Protein AF-A0A920FXU1-F1 (afdb_monomer_lite)

Radius of gyration: 14.02 Å; chains: 1; bounding box: 28×27×41 Å

Foldseek 3Di:
DDPPFFADLDDLVLLQVQQLPQDLVAAEELQRSQCVSQVVVVTRGYDSVNSLVSLLVLVVVQVVVCVVVVNPDGPRLSLSYDDDCVDPSNVVDPPNVVVSVSSNPD

pLDDT: mean 93.12, std 5.48, range [59.88, 97.81]

Structure (mmCIF, N/CA/C/O backbone):
data_AF-A0A920FXU1-F1
#
_entry.id   AF-A0A920FXU1-F1
#
loop_
_atom_site.group_PDB
_atom_site.id
_atom_site.type_symbol
_atom_site.label_atom_id
_atom_site.label_alt_id
_atom_site.label_comp_id
_atom_site.label_asym_id
_atom_site.label_entity_id
_atom_site.label_seq_id
_atom_site.pdbx_PDB_ins_code
_atom_site.Cartn_x
_atom_site.Cartn_y
_atom_site.Cartn_z
_atom_site.occupancy
_atom_site.B_iso_or_equiv
_atom_site.auth_seq_id
_atom_site.auth_comp_id
_atom_site.auth_asym_id
_atom_site.auth_atom_id
_atom_site.pdbx_PDB_model_num
ATOM 1 N N . MET A 1 1 ? -6.616 10.861 15.562 1.00 69.56 1 MET A N 1
ATOM 2 C CA . MET A 1 1 ? -6.598 9.633 16.378 1.00 69.56 1 MET A CA 1
ATOM 3 C C . MET A 1 1 ? -6.956 10.073 17.769 1.00 69.56 1 MET A C 1
ATOM 5 O O . MET A 1 1 ? -6.366 11.047 18.233 1.00 69.56 1 MET A O 1
ATOM 9 N N . LYS A 1 2 ? -7.992 9.481 18.349 1.00 79.75 2 LYS A N 1
ATOM 10 C CA . LYS A 1 2 ? -8.463 9.844 19.686 1.00 79.75 2 LYS A CA 1
ATOM 11 C C . LYS A 1 2 ? -7.772 8.961 20.721 1.00 79.75 2 LYS A C 1
ATOM 13 O O . LYS A 1 2 ? -7.424 7.813 20.450 1.00 79.75 2 LYS A O 1
ATOM 18 N N . LYS A 1 3 ? -7.549 9.514 21.912 1.00 82.12 3 LYS A N 1
ATOM 19 C CA . LYS A 1 3 ? -7.042 8.750 23.054 1.00 82.12 3 LYS A CA 1
ATOM 20 C C . LYS A 1 3 ? -8.024 7.606 23.351 1.00 82.12 3 LYS A C 1
ATOM 22 O O . LYS A 1 3 ? -9.223 7.852 23.405 1.00 82.12 3 LYS A O 1
ATOM 27 N N . GLY A 1 4 ? -7.509 6.388 23.520 1.00 86.50 4 GLY A N 1
ATOM 28 C CA . GLY A 1 4 ? -8.313 5.187 23.783 1.00 86.50 4 GLY A CA 1
ATOM 29 C C . GLY A 1 4 ? -8.695 4.356 22.551 1.00 86.50 4 GLY A C 1
ATOM 30 O O . GLY A 1 4 ? -9.229 3.269 22.728 1.00 86.50 4 GLY A O 1
ATOM 31 N N . GLU A 1 5 ? -8.396 4.810 21.326 1.00 90.56 5 GLU A N 1
ATOM 32 C CA . GLU A 1 5 ? -8.620 4.008 20.110 1.00 90.56 5 GLU A CA 1
ATOM 33 C C . GLU A 1 5 ? -7.697 2.776 20.069 1.00 90.56 5 GLU A C 1
ATOM 35 O O . GLU A 1 5 ? -6.471 2.893 20.201 1.00 90.56 5 GLU A O 1
ATOM 40 N N . LEU A 1 6 ? -8.271 1.600 19.805 1.00 91.75 6 LEU A N 1
ATOM 41 C CA . LEU A 1 6 ? -7.517 0.380 19.547 1.00 91.75 6 LEU A CA 1
ATOM 42 C C . LEU A 1 6 ? -6.840 0.479 18.176 1.00 91.75 6 LEU A C 1
ATOM 44 O O . LEU A 1 6 ? -7.489 0.588 17.129 1.00 91.75 6 LEU A O 1
ATOM 48 N N . MET A 1 7 ? -5.511 0.400 18.178 1.00 93.75 7 MET A N 1
ATOM 49 C CA . MET A 1 7 ? -4.704 0.451 16.964 1.00 93.75 7 MET A CA 1
ATOM 50 C C . MET A 1 7 ? -4.245 -0.930 16.515 1.00 93.75 7 MET A C 1
ATOM 52 O O . MET A 1 7 ? -3.540 -1.641 17.226 1.00 93.75 7 MET A O 1
ATOM 56 N N . LEU A 1 8 ? -4.529 -1.248 15.258 1.00 94.94 8 LEU A N 1
ATOM 57 C CA . LEU A 1 8 ? -3.942 -2.380 14.565 1.00 94.94 8 LEU A CA 1
ATOM 58 C C . LEU A 1 8 ? -2.558 -2.019 14.003 1.00 94.94 8 LEU A C 1
ATOM 60 O O . LEU A 1 8 ? -2.408 -1.111 13.178 1.00 94.94 8 LEU A O 1
ATOM 64 N N . ILE A 1 9 ? -1.549 -2.812 14.350 1.00 95.06 9 ILE A N 1
ATOM 65 C CA . ILE A 1 9 ? -0.301 -2.885 13.586 1.00 95.06 9 ILE A CA 1
ATOM 66 C C . ILE A 1 9 ? -0.473 -3.965 12.517 1.00 95.06 9 ILE A C 1
ATOM 68 O O . ILE A 1 9 ? -0.317 -5.153 12.781 1.00 95.06 9 ILE A O 1
ATOM 72 N N . SER A 1 10 ? -0.875 -3.570 11.306 1.00 93.12 10 SER A N 1
ATOM 73 C CA . SER A 1 10 ? -1.063 -4.526 10.207 1.00 93.12 10 SER A CA 1
ATOM 74 C C . SER A 1 10 ? 0.269 -5.118 9.764 1.00 93.12 10 SER A C 1
ATOM 76 O O . SER A 1 10 ? 1.264 -4.402 9.689 1.00 93.12 10 SER A O 1
ATOM 78 N N . THR A 1 11 ? 0.283 -6.400 9.401 1.00 93.50 11 THR A N 1
ATOM 79 C CA . THR A 1 11 ? 1.492 -7.025 8.850 1.00 93.50 11 THR A CA 1
ATOM 80 C C . THR A 1 11 ? 1.749 -6.554 7.411 1.00 93.50 11 THR A C 1
ATOM 82 O O . THR A 1 11 ? 0.796 -6.212 6.698 1.00 93.50 11 THR A O 1
ATOM 85 N N . PRO A 1 12 ? 3.002 -6.604 6.914 1.00 94.12 12 PRO A N 1
ATOM 86 C CA . PRO A 1 12 ? 3.280 -6.375 5.495 1.00 94.12 12 PRO A CA 1
ATOM 87 C C . PRO A 1 12 ? 2.446 -7.286 4.581 1.00 94.12 12 PRO A C 1
ATOM 89 O O . PRO A 1 12 ? 1.912 -6.837 3.567 1.00 94.12 12 PRO A O 1
ATOM 92 N N . LYS A 1 13 ? 2.257 -8.555 4.978 1.00 95.06 13 LYS A N 1
ATOM 93 C CA . LYS A 1 13 ? 1.450 -9.537 4.236 1.00 95.06 13 LYS A CA 1
ATOM 94 C C . LYS A 1 13 ? -0.015 -9.107 4.110 1.00 95.06 13 LYS A C 1
ATOM 96 O O . LYS A 1 13 ? -0.586 -9.239 3.028 1.00 95.06 13 LYS A O 1
ATOM 101 N N . ASP A 1 14 ? -0.618 -8.566 5.170 1.00 95.00 14 ASP A N 1
ATOM 102 C CA . ASP A 1 14 ? -2.005 -8.079 5.131 1.00 95.00 14 ASP A CA 1
ATOM 103 C C . ASP A 1 14 ? -2.166 -6.890 4.174 1.00 95.00 14 ASP A C 1
ATOM 105 O O . ASP A 1 14 ? -3.136 -6.836 3.412 1.00 95.00 14 ASP A O 1
ATOM 109 N N . ILE A 1 15 ? -1.200 -5.966 4.179 1.00 96.00 15 ILE A N 1
ATOM 110 C CA . ILE A 1 15 ? -1.179 -4.794 3.292 1.00 96.00 15 ILE A CA 1
ATOM 111 C C . ILE A 1 15 ? -1.065 -5.243 1.830 1.00 96.00 15 ILE A C 1
ATOM 113 O O . ILE A 1 15 ? -1.874 -4.836 0.992 1.00 96.00 15 ILE A O 1
ATOM 117 N N . ILE A 1 16 ? -0.119 -6.141 1.535 1.00 96.38 16 ILE A N 1
ATOM 118 C CA . ILE A 1 16 ? 0.081 -6.693 0.189 1.00 96.38 16 ILE A CA 1
ATOM 119 C C . ILE A 1 16 ? -1.182 -7.412 -0.289 1.00 96.38 16 ILE A C 1
ATOM 121 O O . ILE A 1 16 ? -1.669 -7.145 -1.389 1.00 96.38 16 ILE A O 1
ATOM 125 N N . LYS A 1 17 ? -1.754 -8.288 0.546 1.00 96.56 17 LYS A N 1
ATOM 126 C CA . LYS A 1 17 ? -2.979 -9.035 0.226 1.00 96.56 17 LYS A CA 1
ATOM 127 C C . LYS A 1 17 ? -4.166 -8.107 -0.017 1.00 96.56 17 LYS A C 1
ATOM 129 O O . LYS A 1 17 ? -4.999 -8.410 -0.867 1.00 96.56 17 LYS A O 1
ATOM 134 N N . PHE A 1 18 ? -4.268 -7.002 0.721 1.00 96.00 18 PHE A N 1
ATOM 135 C CA . PHE A 1 18 ? -5.312 -6.009 0.499 1.00 96.00 18 PHE A CA 1
ATOM 136 C C . PHE A 1 18 ? -5.169 -5.356 -0.879 1.00 96.00 18 PHE A C 1
ATOM 138 O O . PHE A 1 18 ? -6.118 -5.380 -1.657 1.00 96.00 18 PHE A O 1
ATOM 145 N N . ILE A 1 19 ? -3.989 -4.820 -1.193 1.00 95.81 19 ILE A N 1
ATOM 146 C CA . ILE A 1 19 ? -3.754 -4.047 -2.421 1.00 95.81 19 ILE A CA 1
ATOM 147 C C . ILE A 1 19 ? -3.791 -4.943 -3.666 1.00 95.81 19 ILE A C 1
ATOM 149 O O . ILE A 1 19 ? -4.370 -4.546 -4.673 1.00 95.81 19 ILE A O 1
ATOM 153 N N . LYS A 1 20 ? -3.285 -6.184 -3.592 1.00 95.38 20 LYS A N 1
ATOM 154 C CA . LYS A 1 20 ? -3.422 -7.175 -4.680 1.00 95.38 20 LYS A CA 1
ATOM 155 C C . LYS A 1 20 ? -4.884 -7.482 -5.026 1.00 95.38 20 LYS A C 1
ATOM 157 O O . LYS A 1 20 ? -5.184 -7.787 -6.173 1.00 95.38 20 LYS A O 1
ATOM 162 N N . LYS A 1 21 ? -5.793 -7.389 -4.049 1.00 94.81 21 LYS A N 1
ATOM 163 C CA . LYS A 1 21 ? -7.240 -7.583 -4.245 1.00 94.81 21 LYS A CA 1
ATOM 164 C C . LYS A 1 21 ? -7.968 -6.327 -4.730 1.00 94.81 21 LYS A C 1
ATOM 166 O O . LYS A 1 21 ? -9.164 -6.405 -4.998 1.00 94.81 21 LYS A O 1
ATOM 171 N N . THR A 1 22 ? -7.302 -5.176 -4.803 1.00 92.19 22 THR A N 1
ATOM 172 C CA . THR A 1 22 ? -7.905 -3.950 -5.334 1.00 92.19 22 THR A CA 1
ATOM 173 C C . THR A 1 22 ? -8.142 -4.120 -6.838 1.00 92.19 22 THR A C 1
ATOM 175 O O . THR A 1 22 ? -7.177 -4.422 -7.540 1.00 92.19 22 THR A O 1
ATOM 178 N N . PRO A 1 23 ? -9.375 -3.935 -7.348 1.00 89.62 23 PRO A N 1
ATOM 179 C CA . PRO A 1 23 ? -9.653 -3.972 -8.786 1.00 89.62 23 PRO A CA 1
ATOM 180 C C . PRO A 1 23 ? -8.876 -2.895 -9.551 1.00 89.62 23 PRO A C 1
ATOM 182 O O . PRO A 1 23 ? -8.613 -1.831 -8.996 1.00 89.62 23 PRO A O 1
ATOM 185 N N . SER A 1 24 ? -8.562 -3.130 -10.828 1.00 86.50 24 SER A N 1
ATOM 186 C CA . SER A 1 24 ? -7.877 -2.145 -11.690 1.00 86.50 24 SER A CA 1
ATOM 187 C C . SER A 1 24 ? -8.675 -0.848 -11.872 1.00 86.50 24 SER A C 1
ATOM 189 O O . SER A 1 24 ? -8.094 0.222 -12.006 1.00 86.50 24 SER A O 1
ATOM 191 N N . THR A 1 25 ? -10.005 -0.915 -11.784 1.00 86.94 25 THR A N 1
ATOM 192 C CA . THR A 1 25 ? -10.913 0.239 -11.901 1.00 86.94 25 THR A CA 1
ATOM 193 C C . THR A 1 25 ? -10.937 1.145 -10.669 1.00 86.94 25 THR A C 1
ATOM 195 O O . THR A 1 25 ? -11.634 2.159 -10.665 1.00 86.94 25 THR A O 1
ATOM 198 N N . LYS A 1 26 ? -10.220 0.789 -9.594 1.00 88.62 26 LYS A N 1
ATOM 199 C CA . LYS A 1 26 ? -10.284 1.505 -8.320 1.00 88.62 26 LYS A CA 1
ATOM 200 C C . LYS A 1 26 ? -8.900 1.794 -7.765 1.00 88.62 26 LYS A C 1
ATOM 202 O O . LYS A 1 26 ? -8.064 0.905 -7.645 1.00 88.62 26 LYS A O 1
ATOM 207 N N . LYS A 1 27 ? -8.709 3.026 -7.299 1.00 92.00 27 LYS A N 1
ATOM 208 C CA . LYS A 1 27 ? -7.595 3.392 -6.426 1.00 92.00 27 LYS A CA 1
ATOM 209 C C . LYS A 1 27 ? -8.111 3.584 -5.006 1.00 92.00 27 LYS A C 1
ATOM 211 O O . LYS A 1 27 ? -9.249 4.002 -4.793 1.00 92.00 27 LYS A O 1
ATOM 216 N N . TYR A 1 28 ? -7.298 3.203 -4.029 1.00 93.31 28 TYR A N 1
ATOM 217 C CA . TYR A 1 28 ? -7.575 3.502 -2.629 1.00 93.31 28 TYR A CA 1
ATOM 218 C C . TYR A 1 28 ? -6.570 4.515 -2.119 1.00 93.31 28 TYR A C 1
ATOM 220 O O . TYR A 1 28 ? -5.363 4.328 -2.276 1.00 93.31 28 TYR A O 1
ATOM 228 N N . ASN A 1 29 ? -7.055 5.543 -1.433 1.00 92.06 29 ASN A N 1
ATOM 229 C CA . ASN A 1 29 ? -6.160 6.414 -0.697 1.00 92.06 29 ASN A CA 1
ATOM 230 C C . ASN A 1 29 ? -5.604 5.707 0.547 1.00 92.06 29 ASN A C 1
ATOM 232 O O . ASN A 1 29 ? -6.138 4.719 1.063 1.00 92.06 29 ASN A O 1
ATOM 236 N N . PHE A 1 30 ? -4.505 6.256 1.048 1.00 90.88 30 PHE A N 1
ATOM 237 C CA . PHE A 1 30 ? -3.787 5.746 2.209 1.00 90.88 30 PHE A CA 1
ATOM 238 C C . PHE A 1 30 ? -4.677 5.571 3.458 1.00 90.88 30 PHE A C 1
ATOM 240 O O . PHE A 1 30 ? -4.475 4.636 4.233 1.00 90.88 30 PHE A O 1
ATOM 247 N N . LYS A 1 31 ? -5.669 6.448 3.674 1.00 91.81 31 LYS A N 1
ATOM 248 C CA . LYS A 1 31 ? -6.573 6.408 4.838 1.00 91.81 31 LYS A CA 1
ATOM 249 C C . LYS A 1 31 ? -7.589 5.271 4.714 1.00 91.81 31 LYS A C 1
ATOM 251 O O . LYS A 1 31 ? -7.811 4.5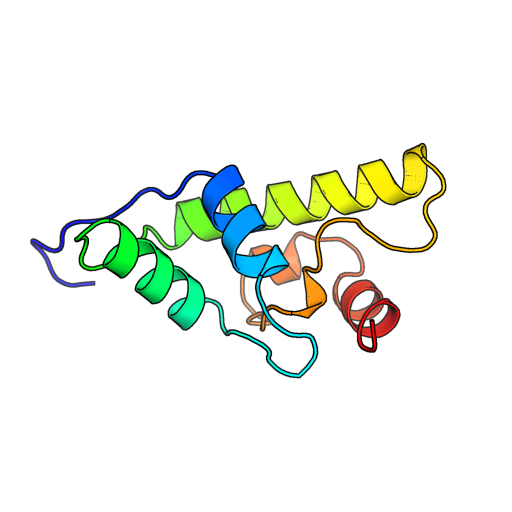53 5.688 1.00 91.81 31 LYS A O 1
ATOM 256 N N . ASP A 1 32 ? -8.144 5.056 3.528 1.00 94.06 32 ASP A N 1
ATOM 257 C CA . ASP A 1 32 ? -9.162 4.033 3.288 1.00 94.06 32 ASP A CA 1
ATOM 258 C C . ASP A 1 32 ? -8.614 2.625 3.499 1.00 94.06 32 ASP A C 1
ATOM 260 O O . ASP A 1 32 ? -9.270 1.787 4.121 1.00 94.06 32 ASP A O 1
ATOM 264 N N . ILE A 1 33 ? -7.394 2.363 3.020 1.00 95.44 33 ILE A N 1
ATOM 265 C CA . ILE A 1 33 ? -6.733 1.062 3.207 1.00 95.44 33 ILE A CA 1
ATOM 266 C C . ILE A 1 33 ? -6.568 0.782 4.700 1.00 95.44 33 ILE A C 1
ATOM 268 O O . ILE A 1 33 ? -6.921 -0.295 5.182 1.00 95.44 33 ILE A O 1
ATOM 272 N N . ARG A 1 34 ? -6.073 1.775 5.442 1.00 94.94 34 ARG A N 1
ATOM 273 C CA . ARG A 1 34 ? -5.853 1.692 6.886 1.00 94.94 34 ARG A CA 1
ATOM 274 C C . ARG A 1 34 ? -7.141 1.386 7.645 1.00 94.94 34 ARG A C 1
ATOM 276 O O . ARG A 1 34 ? -7.181 0.417 8.399 1.00 94.94 34 ARG A O 1
ATOM 283 N N . LEU A 1 35 ? -8.211 2.135 7.388 1.00 95.19 35 LEU A N 1
ATOM 284 C CA . LEU A 1 35 ? -9.507 1.910 8.037 1.00 95.19 35 LEU A CA 1
ATOM 285 C C . LEU A 1 35 ? -10.095 0.536 7.687 1.00 95.19 35 LEU A C 1
ATOM 287 O O . LEU A 1 35 ? -10.618 -0.162 8.555 1.00 95.19 35 LEU A O 1
ATOM 291 N N . LYS A 1 36 ? -9.965 0.093 6.431 1.00 95.69 36 LYS A N 1
ATOM 292 C CA . LYS A 1 36 ? -10.443 -1.233 6.012 1.00 95.69 36 LYS A CA 1
ATOM 293 C C . LYS A 1 36 ? -9.654 -2.377 6.649 1.00 95.69 36 LYS A C 1
ATOM 295 O O . LYS A 1 36 ? -10.249 -3.406 6.969 1.00 95.69 36 LYS A O 1
ATOM 300 N N . LEU A 1 37 ? -8.341 -2.225 6.827 1.00 96.00 37 LEU A N 1
ATOM 301 C CA . LEU A 1 37 ? -7.512 -3.198 7.542 1.00 96.00 37 LEU A CA 1
ATOM 302 C C . LEU A 1 37 ? -7.888 -3.264 9.028 1.00 96.00 37 LEU A C 1
ATOM 304 O O . LEU A 1 37 ? -8.063 -4.365 9.547 1.00 96.00 37 LEU A O 1
ATOM 308 N N . ALA A 1 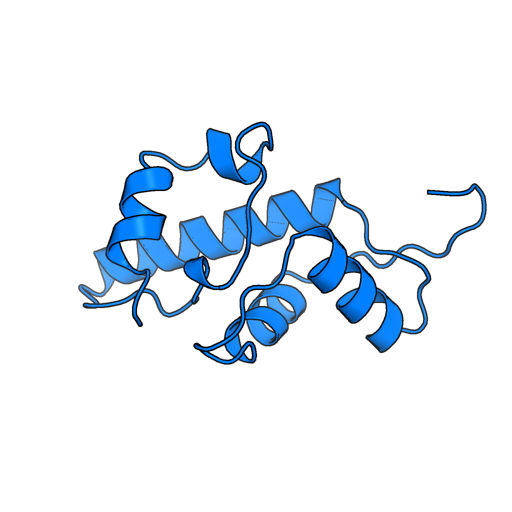38 ? -8.086 -2.112 9.677 1.00 95.88 38 ALA A N 1
ATOM 309 C CA . ALA A 1 38 ? -8.514 -2.034 11.075 1.00 95.88 38 ALA A CA 1
ATOM 310 C C . ALA A 1 38 ? -9.876 -2.713 11.296 1.00 95.88 38 ALA A C 1
ATOM 312 O O . ALA A 1 38 ? -9.993 -3.619 12.125 1.00 95.88 38 ALA A O 1
ATOM 313 N N . LYS A 1 39 ? -10.870 -2.388 10.455 1.00 94.88 39 LYS A N 1
ATOM 314 C CA . LYS A 1 39 ? -12.222 -2.966 10.525 1.00 94.88 39 LYS A CA 1
ATOM 315 C C . LYS A 1 39 ? -12.213 -4.495 10.430 1.00 94.88 39 LYS A C 1
ATOM 317 O O . LYS A 1 39 ? -12.939 -5.160 11.161 1.00 94.88 39 LYS A O 1
ATOM 322 N N . LYS A 1 40 ? -11.356 -5.076 9.579 1.00 93.69 40 LYS A N 1
ATOM 323 C CA . LYS A 1 40 ? -11.207 -6.542 9.447 1.00 93.69 40 LYS A CA 1
ATOM 324 C C . LYS A 1 40 ? -10.682 -7.229 10.711 1.00 93.69 40 LYS A C 1
ATOM 326 O O . LYS A 1 40 ? -10.828 -8.441 10.833 1.00 93.69 40 LYS A O 1
ATOM 331 N N . ARG A 1 41 ? -10.048 -6.486 11.621 1.00 93.25 41 ARG A N 1
ATOM 332 C CA . ARG A 1 41 ? -9.471 -6.995 12.873 1.00 93.25 41 ARG A CA 1
ATOM 333 C C . ARG A 1 41 ? -10.157 -6.427 14.117 1.00 93.25 41 ARG A C 1
ATOM 335 O O . ARG A 1 41 ? -9.598 -6.547 15.197 1.00 93.25 41 ARG A O 1
ATOM 342 N N . LYS A 1 42 ? -11.354 -5.840 13.969 1.00 94.12 42 LYS A N 1
ATOM 343 C CA . LYS A 1 42 ? -12.118 -5.215 15.064 1.00 94.12 42 LYS A CA 1
ATOM 344 C C . LYS A 1 42 ? -11.314 -4.140 15.822 1.00 94.12 42 LYS A C 1
ATOM 346 O O . LYS A 1 42 ? -11.431 -4.023 17.033 1.00 94.12 42 LYS A O 1
ATOM 351 N N . ALA A 1 43 ? -10.491 -3.381 15.098 1.00 94.81 43 ALA A N 1
ATOM 352 C CA . ALA A 1 43 ? -9.754 -2.229 15.613 1.00 94.81 43 ALA A CA 1
ATOM 353 C C . ALA A 1 43 ? -10.309 -0.926 15.020 1.00 94.81 43 ALA A C 1
ATOM 355 O O . ALA A 1 43 ? -10.888 -0.937 13.929 1.00 94.81 43 ALA A O 1
ATOM 356 N N . ASP A 1 44 ? -10.074 0.195 15.699 1.00 92.81 44 ASP A N 1
ATOM 357 C CA . ASP A 1 44 ? -10.569 1.513 15.286 1.00 92.81 44 ASP A CA 1
ATOM 358 C C . ASP A 1 44 ? -9.720 2.119 14.165 1.00 92.81 44 ASP A C 1
ATOM 360 O O . ASP A 1 44 ? -10.221 2.780 13.251 1.00 92.81 44 ASP A O 1
ATOM 364 N N . ASN A 1 45 ? -8.405 1.888 14.210 1.00 93.12 45 ASN A N 1
ATOM 365 C CA . ASN A 1 45 ? -7.472 2.427 13.225 1.00 93.12 45 ASN A CA 1
ATOM 366 C C . ASN A 1 45 ? -6.248 1.528 13.042 1.00 93.12 45 ASN A C 1
ATOM 368 O O . ASN A 1 45 ? -6.036 0.580 13.792 1.00 93.12 45 ASN A O 1
ATOM 372 N N . THR A 1 46 ? -5.406 1.842 12.061 1.00 94.19 46 THR A N 1
ATOM 373 C CA . THR A 1 46 ? -4.035 1.325 12.006 1.00 94.19 46 THR A CA 1
ATOM 374 C C . THR A 1 46 ? -3.025 2.413 12.337 1.00 94.19 46 THR A C 1
ATOM 376 O O . THR A 1 46 ? -3.276 3.601 12.096 1.00 94.19 46 THR A O 1
ATOM 379 N N . CYS A 1 47 ? -1.843 2.016 12.816 1.00 92.94 47 CYS A N 1
ATOM 380 C CA . CYS A 1 47 ? -0.730 2.949 12.986 1.00 92.94 47 CYS A CA 1
ATOM 381 C C . CYS A 1 47 ? -0.296 3.534 11.620 1.00 92.94 47 CYS A C 1
ATOM 383 O O . CYS A 1 47 ? 0.157 2.778 10.752 1.00 92.94 47 CYS A O 1
ATOM 385 N N . PRO A 1 48 ? -0.393 4.865 11.406 1.00 92.19 48 PRO A N 1
ATOM 386 C CA . PRO A 1 48 ? -0.017 5.507 10.141 1.00 92.19 48 PRO A CA 1
ATOM 387 C C . PRO A 1 48 ? 1.450 5.286 9.785 1.00 92.19 48 PRO A C 1
ATOM 389 O O . PRO A 1 48 ? 1.784 5.079 8.618 1.00 92.19 48 PRO A O 1
ATOM 392 N N . VAL A 1 49 ? 2.313 5.350 10.801 1.00 93.31 49 VAL A N 1
ATOM 393 C CA . VAL A 1 49 ? 3.765 5.276 10.647 1.00 93.31 49 VAL A CA 1
ATOM 394 C C . VAL A 1 49 ? 4.158 3.880 10.182 1.00 93.31 49 VAL A C 1
ATOM 396 O O . VAL A 1 49 ? 4.770 3.736 9.124 1.00 93.31 49 VAL A O 1
ATOM 399 N N . THR A 1 50 ? 3.735 2.848 10.913 1.00 94.44 50 THR A N 1
ATOM 400 C CA . THR A 1 50 ? 4.081 1.460 10.594 1.00 94.44 50 THR A CA 1
ATOM 401 C C . THR A 1 50 ? 3.482 1.015 9.263 1.00 94.44 50 THR A C 1
ATOM 403 O O . THR A 1 50 ? 4.173 0.388 8.463 1.00 94.44 50 THR A O 1
ATOM 406 N N . PHE A 1 51 ? 2.239 1.411 8.964 1.00 95.50 51 PHE A N 1
ATOM 407 C CA . PHE A 1 51 ? 1.638 1.146 7.656 1.00 95.50 51 PHE A CA 1
ATOM 408 C C . PHE A 1 51 ? 2.455 1.780 6.516 1.00 95.50 51 PHE A C 1
ATOM 410 O O . PHE A 1 51 ? 2.711 1.119 5.513 1.00 95.50 51 PHE A O 1
ATOM 417 N N . GLY A 1 52 ? 2.921 3.025 6.675 1.00 95.56 52 GLY A N 1
ATOM 418 C CA . GLY A 1 52 ? 3.775 3.686 5.684 1.00 95.56 52 GLY A CA 1
ATOM 419 C C . GLY A 1 52 ? 5.127 2.994 5.487 1.00 95.56 52 GLY A C 1
ATOM 420 O O . GLY A 1 52 ? 5.563 2.827 4.348 1.00 95.56 52 GLY A O 1
ATOM 421 N N . ILE A 1 53 ? 5.769 2.555 6.575 1.00 95.81 53 ILE A N 1
ATOM 422 C CA . ILE A 1 53 ? 7.032 1.800 6.526 1.00 95.81 53 ILE A CA 1
ATOM 423 C C . ILE A 1 53 ? 6.838 0.492 5.753 1.00 95.81 53 ILE A C 1
ATOM 425 O O . ILE A 1 53 ? 7.570 0.225 4.803 1.00 95.81 53 ILE A O 1
ATOM 429 N N . PHE A 1 54 ? 5.825 -0.296 6.113 1.00 96.81 54 PHE A N 1
ATOM 430 C CA . PHE A 1 54 ? 5.569 -1.587 5.475 1.00 96.81 54 PHE A CA 1
ATOM 431 C C . PHE A 1 54 ? 5.105 -1.456 4.027 1.00 96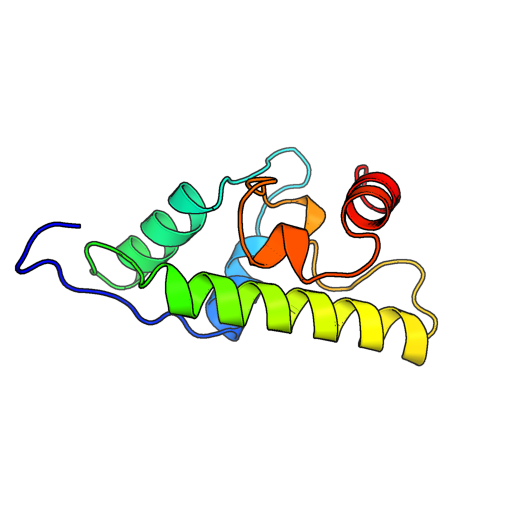.81 54 PHE A C 1
ATOM 433 O O . PHE A 1 54 ? 5.512 -2.260 3.191 1.00 96.81 54 PHE A O 1
ATOM 440 N N . LEU A 1 55 ? 4.316 -0.428 3.704 1.00 96.75 55 LEU A N 1
ATOM 441 C CA . LEU A 1 55 ? 3.942 -0.144 2.323 1.00 96.75 55 LEU A CA 1
ATOM 442 C C . LEU A 1 55 ? 5.179 0.169 1.481 1.00 96.75 55 LEU A C 1
ATOM 444 O O . LEU A 1 55 ? 5.333 -0.404 0.409 1.00 96.75 55 LEU A O 1
ATOM 448 N N . ARG A 1 56 ? 6.082 1.027 1.970 1.00 96.38 56 ARG A N 1
ATOM 449 C CA . ARG A 1 56 ? 7.334 1.326 1.264 1.00 96.38 56 ARG A CA 1
ATOM 450 C C . ARG A 1 56 ? 8.178 0.068 1.058 1.00 96.38 56 ARG A C 1
ATOM 452 O O . ARG A 1 56 ? 8.610 -0.168 -0.062 1.00 96.38 56 ARG A O 1
ATOM 459 N N . LEU A 1 57 ? 8.364 -0.747 2.100 1.00 96.12 57 LEU A N 1
ATOM 460 C CA . LEU A 1 57 ? 9.126 -1.997 1.995 1.00 96.12 57 LEU A CA 1
ATOM 461 C C . LEU A 1 57 ? 8.534 -2.949 0.949 1.00 96.12 57 LEU A C 1
ATOM 463 O O . LEU A 1 57 ? 9.281 -3.544 0.180 1.00 96.12 57 LEU A O 1
ATOM 467 N N . ALA A 1 58 ? 7.205 -3.059 0.875 1.00 96.75 58 ALA A N 1
ATOM 468 C CA . ALA A 1 58 ? 6.542 -3.873 -0.141 1.00 96.75 58 ALA A CA 1
ATOM 469 C C . ALA A 1 58 ? 6.788 -3.349 -1.569 1.00 96.75 58 ALA A C 1
ATOM 471 O O . ALA A 1 58 ? 6.972 -4.147 -2.489 1.00 96.75 58 ALA A O 1
ATOM 472 N N . ILE A 1 59 ? 6.818 -2.024 -1.756 1.00 97.00 59 ILE A N 1
ATOM 473 C CA . ILE A 1 59 ? 7.133 -1.404 -3.053 1.00 97.00 59 ILE A CA 1
ATOM 474 C C . ILE A 1 59 ? 8.591 -1.666 -3.425 1.00 97.00 59 ILE A C 1
ATOM 476 O O . ILE A 1 59 ? 8.854 -2.178 -4.510 1.00 97.00 59 ILE A O 1
ATOM 480 N N . ASP A 1 60 ? 9.523 -1.354 -2.522 1.00 96.12 60 ASP A N 1
ATOM 481 C CA . ASP A 1 60 ? 10.960 -1.505 -2.762 1.00 96.12 60 ASP A CA 1
ATOM 482 C C . ASP A 1 60 ? 11.303 -2.966 -3.089 1.00 96.12 60 ASP A C 1
ATOM 484 O O . ASP A 1 60 ? 11.979 -3.233 -4.083 1.00 96.12 60 ASP A O 1
ATOM 488 N N . TYR A 1 61 ? 10.756 -3.920 -2.326 1.00 96.44 61 TYR A N 1
ATOM 489 C CA . TYR A 1 61 ? 10.925 -5.347 -2.598 1.00 96.44 61 TYR A CA 1
ATOM 490 C C . TYR A 1 61 ? 10.395 -5.733 -3.981 1.00 96.44 61 TYR A C 1
ATOM 492 O O . TYR A 1 61 ? 11.097 -6.389 -4.744 1.00 96.44 61 TYR A O 1
ATOM 500 N N . SER A 1 62 ? 9.188 -5.286 -4.342 1.00 96.56 62 SER A N 1
ATOM 501 C CA . SER A 1 62 ? 8.603 -5.628 -5.640 1.00 96.56 62 SER A CA 1
ATOM 502 C C . SER A 1 62 ? 9.389 -5.036 -6.811 1.00 96.56 62 SER A C 1
ATOM 504 O O . SER A 1 62 ? 9.516 -5.688 -7.845 1.00 96.56 62 SER A O 1
ATOM 506 N N . LEU A 1 63 ? 9.961 -3.838 -6.663 1.00 96.50 63 LEU A N 1
ATOM 507 C CA . LEU A 1 63 ? 10.818 -3.231 -7.687 1.00 96.50 63 LEU A CA 1
ATOM 508 C C . LEU A 1 63 ? 12.152 -3.980 -7.833 1.00 96.50 63 LEU A C 1
ATOM 510 O O . LEU A 1 63 ? 12.607 -4.193 -8.959 1.00 96.50 63 LEU A O 1
ATOM 514 N N . ILE A 1 64 ? 12.763 -4.395 -6.717 1.00 96.50 64 ILE A N 1
ATOM 515 C CA . ILE A 1 64 ? 13.985 -5.216 -6.713 1.00 96.50 64 ILE A CA 1
ATOM 516 C C . ILE A 1 64 ? 13.719 -6.565 -7.387 1.00 96.50 64 ILE A C 1
ATOM 518 O O . ILE A 1 64 ? 14.466 -6.950 -8.284 1.00 96.50 64 ILE A O 1
ATOM 522 N N . GLU A 1 65 ? 12.635 -7.239 -7.004 1.00 97.25 65 GLU A N 1
ATOM 523 C CA . GLU A 1 65 ? 12.193 -8.510 -7.585 1.00 97.25 65 GLU A CA 1
ATOM 524 C C . GLU A 1 65 ? 11.970 -8.384 -9.099 1.00 97.25 65 GLU A C 1
ATOM 526 O O . GLU A 1 65 ? 12.515 -9.177 -9.862 1.00 97.25 65 GLU A O 1
ATOM 531 N N . THR A 1 66 ? 11.262 -7.337 -9.543 1.00 96.81 66 THR A N 1
ATOM 532 C CA . THR A 1 66 ? 11.025 -7.055 -10.974 1.00 96.81 66 THR A CA 1
ATOM 533 C C . THR A 1 66 ? 12.339 -6.965 -11.745 1.00 96.81 66 THR A C 1
ATOM 535 O O . THR A 1 66 ? 12.484 -7.566 -12.806 1.00 96.81 66 THR A O 1
ATOM 538 N N . LYS A 1 67 ? 13.321 -6.233 -11.203 1.00 96.19 67 LYS A N 1
ATOM 539 C CA . LYS A 1 67 ? 14.631 -6.061 -11.842 1.00 96.19 67 LYS A CA 1
ATOM 540 C C . LYS A 1 67 ? 15.432 -7.364 -11.860 1.00 96.19 67 LYS A C 1
ATOM 542 O O . LYS A 1 67 ? 16.035 -7.681 -12.881 1.00 96.19 67 LYS A O 1
ATOM 547 N N . TYR A 1 68 ? 15.466 -8.084 -10.742 1.00 97.62 68 TYR A N 1
ATOM 548 C CA . TYR A 1 68 ? 16.256 -9.305 -10.587 1.00 97.62 68 TYR A CA 1
ATOM 549 C C . TYR A 1 68 ? 15.729 -10.442 -11.468 1.00 97.62 68 TYR A C 1
ATOM 551 O O . TYR A 1 68 ? 16.496 -11.067 -12.195 1.00 97.62 68 TYR A O 1
ATOM 559 N N . LEU A 1 69 ? 14.411 -10.652 -11.460 1.00 97.81 69 LEU A N 1
ATOM 560 C CA . LEU A 1 69 ? 13.739 -11.692 -12.240 1.00 97.81 69 LEU A CA 1
ATOM 561 C C . LEU A 1 69 ? 13.427 -11.264 -13.683 1.00 97.81 69 LEU A C 1
ATOM 563 O O . LEU A 1 69 ? 12.838 -12.042 -14.426 1.00 97.81 69 LEU A O 1
ATOM 567 N N . LYS A 1 70 ? 13.808 -10.042 -14.085 1.00 96.44 70 LYS A N 1
ATOM 568 C CA . LYS A 1 70 ? 13.511 -9.456 -15.405 1.00 96.44 70 LYS A CA 1
ATOM 569 C C . LYS A 1 70 ? 12.015 -9.519 -15.760 1.00 96.44 70 LYS A C 1
ATOM 571 O O . LYS A 1 70 ? 11.656 -9.789 -16.903 1.00 96.44 70 LYS A O 1
ATOM 576 N N . LEU A 1 71 ? 11.147 -9.274 -14.777 1.00 95.31 71 LEU A N 1
ATOM 577 C CA . LEU A 1 71 ? 9.702 -9.243 -14.995 1.00 95.31 71 LEU A CA 1
ATOM 578 C C . LEU A 1 71 ? 9.316 -7.987 -15.776 1.00 95.31 71 LEU A C 1
ATOM 580 O O . LEU A 1 71 ? 9.868 -6.907 -15.555 1.00 95.31 71 LEU A O 1
ATOM 584 N N . GLU A 1 72 ? 8.311 -8.118 -16.635 1.00 91.88 72 GLU A N 1
ATOM 585 C CA . GLU A 1 72 ? 7.719 -6.982 -17.344 1.00 91.88 72 GLU A CA 1
ATOM 586 C C . GLU A 1 72 ? 6.997 -6.033 -16.368 1.00 91.88 72 GLU A C 1
ATOM 588 O O . GLU A 1 72 ? 7.121 -4.807 -16.462 1.00 91.88 72 GLU A O 1
ATOM 593 N N . TYR A 1 73 ? 6.330 -6.612 -15.357 1.00 93.25 73 TYR A N 1
ATOM 594 C CA . TYR A 1 73 ? 5.535 -5.896 -14.361 1.00 93.25 73 TYR A CA 1
ATOM 595 C C . TYR A 1 73 ? 5.859 -6.310 -12.918 1.00 93.25 73 TYR A C 1
ATOM 597 O O . TYR A 1 73 ? 6.122 -7.486 -12.654 1.00 93.25 73 TYR A O 1
ATOM 605 N N . PRO A 1 74 ? 5.776 -5.374 -11.952 1.00 95.50 74 PRO A N 1
ATOM 606 C CA . PRO A 1 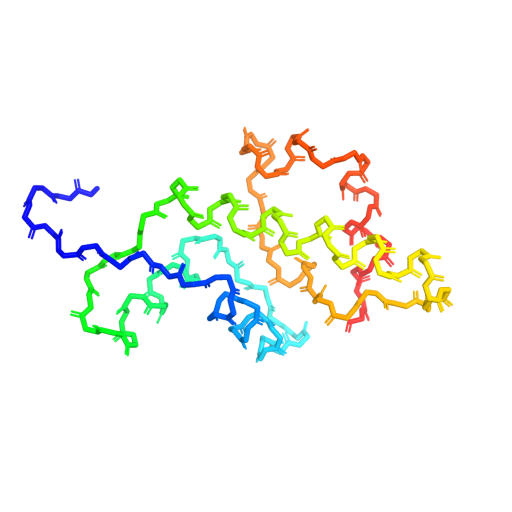74 ? 5.883 -5.701 -10.540 1.00 95.50 74 PRO A CA 1
ATOM 607 C C . PRO A 1 74 ? 4.707 -6.542 -10.055 1.00 95.50 74 PRO A C 1
ATOM 609 O O . PRO A 1 74 ? 3.545 -6.199 -10.266 1.00 95.50 74 PRO A O 1
ATOM 612 N N . ASN A 1 75 ? 5.004 -7.594 -9.293 1.00 93.44 75 ASN A N 1
ATOM 613 C CA . ASN A 1 75 ? 3.986 -8.444 -8.672 1.00 93.44 75 ASN A CA 1
ATOM 614 C C . ASN A 1 75 ? 3.092 -7.701 -7.667 1.00 93.44 75 ASN A C 1
ATOM 616 O O . ASN A 1 75 ? 2.008 -8.181 -7.322 1.00 93.44 75 ASN A O 1
ATOM 620 N N . PHE A 1 76 ? 3.553 -6.575 -7.120 1.00 96.19 76 PHE A N 1
ATOM 621 C CA . PHE A 1 76 ? 2.791 -5.752 -6.195 1.00 96.19 76 PHE A CA 1
ATOM 622 C C . PHE A 1 76 ? 2.220 -4.522 -6.918 1.00 96.19 76 PHE A C 1
ATOM 624 O O . PHE A 1 76 ? 2.995 -3.641 -7.293 1.00 96.19 76 PHE A O 1
ATOM 631 N N . PRO A 1 77 ? 0.883 -4.404 -7.066 1.00 95.62 77 PRO A N 1
ATOM 632 C CA . PRO A 1 77 ? 0.266 -3.335 -7.847 1.00 95.62 77 PRO A CA 1
ATOM 633 C C . PRO A 1 77 ? 0.173 -2.034 -7.042 1.00 95.62 77 PRO A C 1
ATOM 635 O O . PRO A 1 77 ? -0.908 -1.554 -6.694 1.00 95.62 77 PRO A O 1
ATOM 638 N N . PHE A 1 78 ? 1.324 -1.464 -6.692 1.00 95.69 78 PHE A N 1
ATOM 639 C CA . PHE A 1 78 ? 1.411 -0.277 -5.842 1.00 95.69 78 PHE A CA 1
ATOM 640 C C . PHE A 1 78 ? 0.780 0.969 -6.481 1.00 95.69 78 PHE A C 1
ATOM 642 O O . PHE A 1 78 ? 0.325 1.858 -5.771 1.00 95.69 78 PHE A O 1
ATOM 649 N N . TRP A 1 79 ? 0.656 1.012 -7.808 1.00 95.31 79 TRP A N 1
ATOM 650 C CA . TRP A 1 79 ? -0.052 2.070 -8.540 1.00 95.31 79 TRP A CA 1
ATOM 651 C C . TRP A 1 79 ? -1.570 2.109 -8.270 1.00 95.31 79 TRP A C 1
ATOM 653 O O . TRP A 1 79 ? -2.222 3.106 -8.580 1.00 95.31 79 TRP A O 1
ATOM 663 N N . ARG A 1 80 ? -2.137 1.077 -7.624 1.00 94.81 80 ARG A N 1
ATOM 664 C CA . ARG A 1 80 ? -3.538 1.061 -7.150 1.00 94.81 80 ARG A CA 1
ATOM 665 C C . ARG A 1 80 ? -3.749 1.822 -5.834 1.00 94.81 80 ARG A C 1
ATOM 667 O O . ARG A 1 80 ? -4.849 1.807 -5.274 1.00 94.81 80 ARG A O 1
ATOM 674 N N . VAL A 1 81 ? -2.708 2.470 -5.314 1.00 95.25 81 VAL A N 1
ATOM 675 C CA . VAL A 1 81 ? -2.758 3.291 -4.101 1.00 95.25 81 VAL A CA 1
ATOM 676 C C . VAL A 1 81 ? -2.565 4.760 -4.463 1.00 95.25 81 VAL A C 1
ATOM 678 O O . VAL A 1 81 ? -1.701 5.107 -5.265 1.00 95.25 81 VAL A O 1
ATOM 681 N N . GLU A 1 82 ? -3.349 5.640 -3.847 1.00 93.81 82 GLU A N 1
ATOM 682 C CA . GLU A 1 82 ? -3.132 7.083 -3.946 1.00 93.81 82 GLU A CA 1
ATOM 683 C C . GLU A 1 82 ? -2.169 7.544 -2.854 1.00 93.81 82 GLU A C 1
ATOM 685 O O . GLU A 1 82 ? -2.328 7.228 -1.667 1.00 93.81 82 GLU A O 1
ATOM 690 N N . TYR A 1 83 ? -1.170 8.320 -3.264 1.00 93.44 83 TYR A N 1
ATOM 691 C CA . TYR A 1 83 ? -0.087 8.772 -2.405 1.00 93.44 83 TYR A CA 1
ATOM 692 C C . TYR A 1 83 ? -0.117 10.287 -2.239 1.00 93.44 83 TYR A C 1
ATOM 694 O O . TYR A 1 83 ? -0.190 11.032 -3.216 1.00 93.44 83 TYR A O 1
ATOM 702 N N . ASP A 1 84 ? 0.044 10.746 -1.000 1.00 91.81 84 ASP A N 1
ATOM 703 C CA . ASP A 1 84 ? 0.357 12.145 -0.733 1.00 91.81 84 ASP A CA 1
ATOM 704 C C . ASP A 1 84 ? 1.797 12.445 -1.181 1.00 91.81 84 ASP A C 1
ATOM 706 O O . ASP A 1 84 ? 2.754 11.842 -0.684 1.00 91.81 84 ASP A O 1
ATOM 710 N N . LYS A 1 85 ? 1.955 13.417 -2.088 1.00 91.75 85 LYS A N 1
ATOM 711 C CA . LYS A 1 85 ? 3.255 13.887 -2.596 1.00 91.75 85 LYS A CA 1
ATOM 712 C C . LYS A 1 85 ? 4.159 14.435 -1.487 1.00 91.75 85 LYS A C 1
ATOM 714 O O . LYS A 1 85 ? 5.383 14.428 -1.626 1.00 91.75 85 LYS A O 1
ATOM 719 N N . LYS A 1 86 ? 3.580 14.916 -0.383 1.00 91.88 86 LYS A N 1
ATOM 720 C CA . LYS A 1 86 ? 4.326 15.383 0.793 1.00 91.88 86 LYS A CA 1
ATOM 721 C C . LYS A 1 86 ? 4.736 14.233 1.719 1.00 91.88 86 LYS A C 1
ATOM 723 O O . LYS A 1 86 ? 5.645 14.432 2.531 1.00 91.88 86 LYS A O 1
ATOM 728 N N . GLY A 1 87 ? 4.124 13.057 1.575 1.00 89.88 87 GLY A N 1
ATOM 729 C CA . GLY A 1 87 ? 4.323 11.892 2.429 1.00 89.88 87 GLY A CA 1
ATOM 730 C C . GLY A 1 87 ? 5.670 11.188 2.239 1.00 89.88 87 GLY A C 1
ATOM 731 O O . GLY A 1 87 ? 6.262 11.172 1.159 1.00 89.88 87 GLY A O 1
ATOM 732 N N . ASN A 1 88 ? 6.139 10.541 3.310 1.00 90.94 88 ASN A N 1
ATOM 733 C CA . ASN A 1 88 ? 7.442 9.870 3.341 1.00 90.94 88 ASN A CA 1
ATOM 734 C C . ASN A 1 88 ? 7.568 8.729 2.325 1.00 90.94 88 ASN A C 1
ATOM 736 O O . ASN A 1 88 ? 8.644 8.542 1.768 1.00 90.94 88 ASN A O 1
ATOM 740 N N . VAL A 1 89 ? 6.490 7.981 2.067 1.00 94.00 89 VAL A N 1
ATOM 741 C CA . VAL A 1 89 ? 6.508 6.900 1.066 1.00 94.00 89 VAL A CA 1
ATOM 742 C C . VAL A 1 89 ? 6.811 7.470 -0.318 1.00 94.00 89 VAL A C 1
ATOM 744 O O . VAL A 1 89 ? 7.704 6.977 -0.996 1.00 94.00 89 VAL A O 1
ATOM 747 N N . TYR A 1 90 ? 6.138 8.560 -0.694 1.00 95.00 90 TYR A N 1
ATOM 748 C CA . TYR A 1 90 ? 6.308 9.183 -2.003 1.00 95.00 90 TYR A CA 1
ATOM 749 C C . TYR A 1 90 ? 7.714 9.766 -2.195 1.00 95.00 90 TYR A C 1
ATOM 751 O O . TYR A 1 90 ? 8.315 9.607 -3.253 1.00 95.00 90 TYR A O 1
ATOM 759 N N . LYS A 1 91 ? 8.251 10.429 -1.165 1.00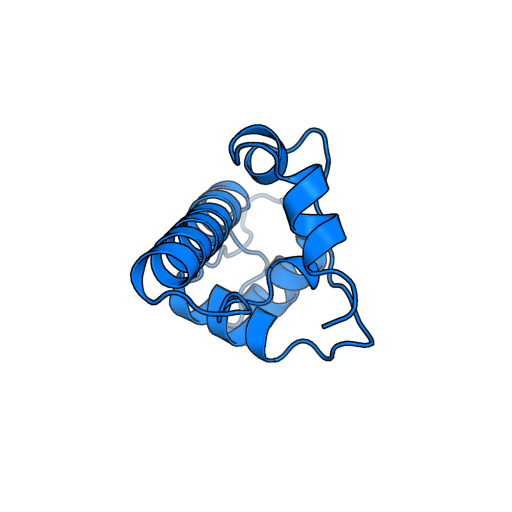 94.88 91 LYS A N 1
ATOM 760 C CA . LYS A 1 91 ? 9.557 11.107 -1.229 1.00 94.88 91 LYS A CA 1
ATOM 761 C C . LYS A 1 91 ? 10.754 10.158 -1.201 1.00 94.88 91 LYS A C 1
ATOM 763 O O . LYS A 1 91 ? 11.791 10.482 -1.766 1.00 94.88 91 LYS A O 1
ATOM 768 N N . LYS A 1 92 ? 10.645 9.023 -0.502 1.00 94.56 92 LYS A N 1
ATOM 769 C CA . LYS A 1 92 ? 11.789 8.129 -0.248 1.00 94.56 92 LYS A CA 1
ATOM 770 C C . LYS A 1 92 ? 12.021 7.079 -1.337 1.00 94.56 92 LYS A C 1
ATOM 772 O O . LYS A 1 92 ? 13.065 6.432 -1.314 1.00 94.56 92 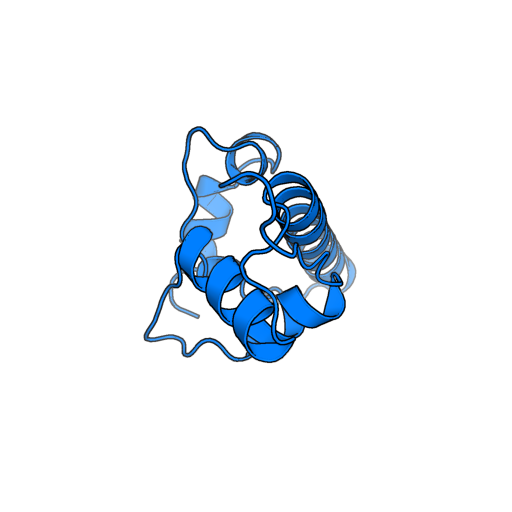LYS A O 1
ATOM 777 N N . ILE A 1 93 ? 11.079 6.891 -2.258 1.00 95.56 93 ILE A N 1
ATOM 778 C CA . ILE A 1 93 ? 11.236 5.973 -3.391 1.00 95.56 93 ILE A CA 1
ATOM 779 C C . ILE A 1 93 ? 11.789 6.768 -4.580 1.00 95.56 93 ILE A C 1
ATOM 781 O O . ILE A 1 93 ? 11.205 7.766 -5.010 1.00 95.56 93 ILE A O 1
ATOM 785 N N . LYS A 1 94 ? 12.937 6.347 -5.119 1.00 93.50 94 LYS A N 1
ATOM 786 C CA . LYS A 1 94 ? 13.604 7.053 -6.223 1.00 93.50 94 LYS A CA 1
ATOM 787 C C . LYS A 1 94 ? 12.740 7.006 -7.488 1.00 93.50 94 LYS A C 1
ATOM 789 O O . LYS A 1 94 ? 12.240 5.950 -7.861 1.00 93.50 94 LYS A O 1
ATOM 794 N N . ASN A 1 95 ? 12.590 8.148 -8.163 1.00 94.19 95 ASN A N 1
ATOM 795 C CA . ASN A 1 95 ? 11.813 8.292 -9.403 1.00 94.19 95 ASN A CA 1
ATOM 796 C C . ASN A 1 95 ? 10.353 7.799 -9.297 1.00 94.19 95 ASN A C 1
ATOM 798 O O . ASN A 1 95 ? 9.761 7.383 -10.295 1.00 94.19 95 ASN A O 1
ATOM 802 N N . PHE A 1 96 ? 9.745 7.870 -8.106 1.00 95.94 96 PHE A N 1
ATOM 803 C CA . PHE A 1 96 ? 8.440 7.256 -7.845 1.00 95.94 96 PHE A CA 1
ATOM 804 C C . PHE A 1 96 ? 7.313 7.766 -8.749 1.00 95.94 96 PHE A C 1
ATOM 806 O O . PHE A 1 96 ? 6.499 6.978 -9.217 1.00 95.94 96 PHE A O 1
ATOM 813 N N . LYS A 1 97 ? 7.306 9.062 -9.089 1.00 95.50 97 LYS A N 1
ATOM 814 C CA . LYS A 1 97 ? 6.346 9.639 -10.048 1.00 95.50 97 LYS A CA 1
ATOM 815 C C . LYS A 1 97 ? 6.377 8.920 -11.402 1.00 95.50 97 LYS A C 1
ATOM 817 O O . LYS A 1 97 ? 5.325 8.662 -11.980 1.00 95.50 97 LYS A O 1
ATOM 822 N N . ASN A 1 98 ? 7.571 8.611 -11.904 1.00 95.62 98 ASN A N 1
ATOM 823 C CA . ASN A 1 98 ? 7.746 7.952 -13.195 1.00 95.62 98 ASN A CA 1
ATOM 824 C C . ASN A 1 98 ? 7.363 6.474 -13.097 1.00 95.62 98 ASN A C 1
ATOM 826 O O . ASN A 1 98 ? 6.740 5.960 -14.016 1.00 95.62 98 ASN A O 1
ATOM 830 N N . LEU A 1 99 ? 7.665 5.819 -11.970 1.00 95.94 99 LEU A N 1
ATOM 831 C CA . LEU A 1 99 ? 7.236 4.443 -11.705 1.00 95.94 99 LEU A CA 1
ATOM 832 C C . LEU A 1 99 ? 5.712 4.321 -11.653 1.00 95.94 99 LEU A C 1
ATOM 834 O O . LEU A 1 99 ? 5.160 3.427 -12.281 1.00 95.94 99 LEU A O 1
ATOM 838 N N . LEU A 1 100 ? 5.034 5.239 -10.955 1.00 94.94 100 LEU A N 1
ATOM 839 C CA . LEU A 1 100 ? 3.573 5.271 -10.912 1.00 94.94 100 LEU A CA 1
ATOM 840 C C . LEU A 1 100 ? 2.996 5.425 -12.316 1.00 94.94 100 LEU A C 1
ATOM 842 O O . LEU A 1 100 ? 2.163 4.620 -12.690 1.00 94.94 100 LEU A O 1
ATOM 846 N N . LYS A 1 101 ? 3.488 6.385 -13.111 1.00 93.56 101 LYS A N 1
ATOM 847 C CA . LYS A 1 101 ? 3.047 6.569 -14.503 1.00 93.56 101 LYS A CA 1
ATOM 848 C C . LYS A 1 101 ? 3.323 5.358 -15.393 1.00 93.56 101 LYS A C 1
ATOM 850 O O . LYS A 1 101 ? 2.501 5.052 -16.239 1.00 93.56 101 LYS A O 1
ATOM 855 N N . LYS A 1 102 ? 4.476 4.702 -15.224 1.00 93.69 102 LYS A N 1
ATOM 856 C CA . LYS A 1 102 ? 4.879 3.543 -16.033 1.00 93.69 102 LYS A CA 1
ATOM 857 C C . LYS A 1 102 ? 3.903 2.377 -15.876 1.00 93.69 102 LYS A C 1
ATOM 859 O O . LYS A 1 102 ? 3.657 1.671 -16.842 1.00 93.69 102 LYS A O 1
ATOM 864 N N . TYR A 1 103 ? 3.406 2.158 -14.661 1.00 91.81 103 TYR A N 1
ATOM 865 C CA . TYR A 1 103 ? 2.539 1.021 -14.354 1.00 91.81 103 TYR A CA 1
ATOM 866 C C . TYR A 1 103 ? 1.055 1.396 -14.235 1.00 91.81 103 TYR A C 1
ATOM 868 O O . TYR A 1 103 ? 0.220 0.514 -14.056 1.00 91.81 103 TYR A O 1
ATOM 876 N N . ASP A 1 104 ? 0.710 2.684 -14.345 1.00 83.19 104 ASP A N 1
ATOM 877 C CA . ASP A 1 104 ? -0.683 3.128 -14.423 1.00 83.19 104 ASP A CA 1
ATOM 878 C C . ASP A 1 104 ? -1.276 2.655 -15.759 1.00 83.19 104 ASP A C 1
ATOM 880 O O . ASP A 1 104 ? -0.791 3.048 -16.817 1.00 83.19 104 ASP A O 1
ATOM 884 N N . GLY A 1 105 ? -2.290 1.788 -15.716 1.00 71.31 105 GLY A N 1
ATOM 885 C CA . GLY A 1 105 ? -2.876 1.146 -16.905 1.00 71.31 105 GLY A CA 1
ATOM 886 C C . GLY A 1 105 ? -2.845 -0.388 -16.892 1.00 71.31 105 GLY A C 1
ATOM 887 O O . GLY A 1 105 ? -3.504 -1.002 -17.727 1.00 71.31 105 GLY A O 1
ATOM 888 N N . HIS A 1 106 ? -2.151 -0.995 -15.921 1.00 59.88 106 HIS A N 1
ATOM 889 C CA . HIS A 1 106 ? -2.113 -2.445 -15.660 1.00 59.88 106 HIS A CA 1
ATOM 890 C C . HIS A 1 106 ? -2.779 -2.801 -14.307 1.00 59.88 106 HIS A C 1
ATOM 892 O O . HIS A 1 106 ? -3.144 -3.971 -14.044 1.00 59.88 106 HIS A O 1
#

Sequence (106 aa):
MKKGELMLISTPKDIIKFIKKTPSTKKYNFKDIRLKLAKKRKADNTCPVTFGIFLRLAIDYSLIETKYLKLEYPNFPFWRVEYDKKGNVYKKIKNFKNLLKKYDGH

Secondary structure (DSSP, 8-state):
--TTPPEE---HHHHHHHHHTS-TT--EEHHHHHHHHHHHTT-SEE-HHHHHHHHHHHHHHHHHHHHHTT-SS-SS-GGGEE--TTSHHHHHSTTHHHHHHHHTT-